Protein AF-A0A1I0G9C2-F1 (afdb_monomer_lite)

Foldseek 3Di:
DQWWKWKQFPVAIDPDIDHPVVRVVVCVVCVVVVTHMDIDTPVVSCVCVVVVDDDDDDDDD

pLDDT: mean 88.43, std 8.14, range [51.56, 95.81]

Radius of gyration: 11.48 Å; chains: 1; bounding box: 27×28×33 Å

Sequence (61 aa):
MKDRYMLYTQNGVLENVMSRDEAIEKVKQYQEHGIDVYIVSETEGQRIMENNDEFHRPKWE

Structure (mmCIF, N/CA/C/O backbone):
data_AF-A0A1I0G9C2-F1
#
_e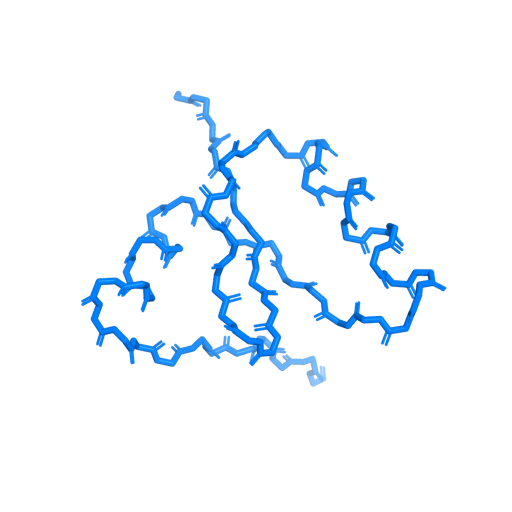ntry.id   AF-A0A1I0G9C2-F1
#
loop_
_atom_site.group_PDB
_atom_site.id
_atom_site.type_symbol
_atom_site.label_atom_id
_atom_site.label_alt_id
_atom_site.label_comp_id
_atom_site.label_asym_id
_atom_site.label_entity_id
_atom_site.label_seq_id
_atom_site.pdbx_PDB_ins_code
_atom_site.Cartn_x
_atom_site.Cartn_y
_atom_site.Cartn_z
_atom_site.occupancy
_atom_site.B_iso_or_equiv
_atom_site.auth_seq_id
_atom_site.auth_comp_id
_atom_site.auth_asym_id
_atom_site.auth_atom_id
_atom_site.pdbx_PDB_model_num
ATOM 1 N N . MET A 1 1 ? -7.506 -2.215 18.117 1.00 51.56 1 MET A N 1
ATOM 2 C CA . MET A 1 1 ? -6.625 -1.257 17.414 1.00 51.56 1 MET A CA 1
ATOM 3 C C . MET A 1 1 ? -7.240 -0.995 16.051 1.00 51.56 1 MET A C 1
ATOM 5 O O . MET A 1 1 ? -7.882 -1.896 15.533 1.00 51.56 1 MET A O 1
ATOM 9 N N . LYS A 1 2 ? -7.162 0.232 15.530 1.00 70.31 2 LYS A N 1
ATOM 10 C CA . LYS A 1 2 ? -7.689 0.553 14.198 1.00 70.31 2 LYS A CA 1
ATOM 11 C C . LYS A 1 2 ? -6.592 0.202 13.197 1.00 70.31 2 LYS A C 1
ATOM 13 O O . LYS A 1 2 ? -5.558 0.862 13.214 1.00 70.31 2 LYS A O 1
ATOM 18 N N . ASP A 1 3 ? -6.785 -0.855 12.415 1.00 85.19 3 ASP A N 1
ATOM 19 C CA . ASP A 1 3 ? -5.794 -1.283 11.427 1.00 85.19 3 ASP A CA 1
ATOM 20 C C . ASP A 1 3 ? -5.610 -0.192 10.365 1.00 85.19 3 ASP A C 1
ATOM 22 O O . ASP A 1 3 ? -6.582 0.401 9.880 1.00 85.19 3 ASP A O 1
ATOM 26 N N . ARG A 1 4 ? -4.347 0.108 10.060 1.00 92.38 4 ARG A N 1
ATOM 27 C CA . ARG A 1 4 ? -3.921 1.154 9.129 1.00 92.38 4 ARG A CA 1
ATOM 28 C C . ARG A 1 4 ? -3.165 0.523 7.968 1.00 92.38 4 ARG A C 1
ATOM 30 O O . ARG A 1 4 ? -2.399 -0.425 8.161 1.00 92.38 4 ARG A O 1
ATOM 37 N N . TYR A 1 5 ? -3.383 1.060 6.775 1.00 95.25 5 TYR A N 1
ATOM 38 C CA . TYR A 1 5 ? -2.909 0.475 5.528 1.00 95.25 5 TYR A CA 1
ATOM 39 C C . TYR A 1 5 ? -2.157 1.495 4.686 1.00 95.25 5 TYR A C 1
ATOM 41 O O . TYR A 1 5 ? -2.382 2.698 4.793 1.00 95.25 5 TYR A O 1
ATOM 49 N N . MET A 1 6 ? -1.283 0.990 3.827 1.00 94.94 6 MET A N 1
ATOM 50 C CA . MET A 1 6 ? -0.554 1.743 2.813 1.00 94.94 6 MET A CA 1
ATOM 51 C C . MET A 1 6 ? -0.695 1.020 1.473 1.00 94.94 6 MET A C 1
ATOM 53 O O . MET A 1 6 ? -1.210 -0.101 1.401 1.00 94.94 6 MET A O 1
ATOM 57 N N . LEU A 1 7 ? -0.243 1.665 0.401 1.00 93.88 7 LEU A N 1
ATOM 58 C CA . LEU A 1 7 ? -0.283 1.103 -0.945 1.00 93.88 7 LEU A CA 1
ATOM 59 C C . LEU A 1 7 ? 1.133 0.863 -1.452 1.00 93.88 7 LEU A C 1
ATOM 61 O O . LEU A 1 7 ? 1.974 1.752 -1.367 1.00 93.88 7 LEU A O 1
ATOM 65 N N . TYR A 1 8 ? 1.377 -0.315 -2.008 1.00 92.56 8 TYR A N 1
ATOM 66 C CA . TYR A 1 8 ? 2.613 -0.664 -2.691 1.00 92.56 8 TYR A CA 1
ATOM 67 C C . TYR A 1 8 ? 2.389 -0.684 -4.202 1.00 92.56 8 TYR A C 1
ATOM 69 O O . TYR A 1 8 ? 1.454 -1.315 -4.700 1.00 92.56 8 TYR A O 1
ATOM 77 N N . THR A 1 9 ? 3.267 -0.003 -4.927 1.00 90.75 9 THR A N 1
ATOM 78 C CA . THR A 1 9 ? 3.289 0.076 -6.390 1.00 90.75 9 THR A CA 1
ATOM 79 C C . THR A 1 9 ? 4.607 -0.491 -6.912 1.00 90.75 9 THR A C 1
ATOM 81 O O . THR A 1 9 ? 5.529 -0.746 -6.140 1.00 90.75 9 THR A O 1
ATOM 84 N N . GLN A 1 10 ? 4.756 -0.616 -8.233 1.00 86.19 10 GLN A N 1
ATOM 85 C CA . GLN A 1 10 ? 6.046 -0.987 -8.836 1.00 86.19 10 GLN A CA 1
ATOM 86 C C . GLN A 1 10 ? 7.194 -0.022 -8.476 1.00 86.19 10 GLN A C 1
ATOM 88 O O . GLN A 1 10 ? 8.354 -0.413 -8.543 1.00 86.19 10 GLN A O 1
ATOM 93 N N . ASN A 1 11 ? 6.874 1.208 -8.058 1.00 86.31 11 ASN A N 1
ATOM 94 C CA . ASN A 1 11 ? 7.845 2.226 -7.655 1.00 86.31 11 ASN A CA 1
ATOM 95 C C . ASN A 1 11 ? 8.068 2.278 -6.131 1.00 86.31 11 ASN A C 1
ATOM 97 O O . ASN A 1 11 ? 8.718 3.200 -5.647 1.00 86.31 11 ASN A O 1
ATOM 101 N N . GLY A 1 12 ? 7.515 1.325 -5.374 1.00 87.62 12 GLY A N 1
ATOM 102 C CA . GLY A 1 12 ? 7.615 1.270 -3.917 1.00 87.62 12 GLY A CA 1
ATOM 103 C C . GLY A 1 12 ? 6.324 1.642 -3.188 1.00 87.62 12 GLY A C 1
ATOM 104 O O . GLY A 1 12 ? 5.238 1.717 -3.778 1.00 87.62 12 GLY A O 1
ATOM 105 N N . VAL A 1 13 ? 6.451 1.829 -1.872 1.00 90.25 13 VAL A N 1
ATOM 106 C CA . VAL A 1 13 ? 5.342 2.154 -0.966 1.00 90.25 13 VAL A CA 1
ATOM 107 C C . VAL A 1 13 ? 4.993 3.638 -1.070 1.00 90.25 13 VAL A C 1
ATOM 109 O O . VAL A 1 13 ? 5.866 4.499 -1.053 1.00 90.25 13 VAL A O 1
ATOM 112 N N . LEU A 1 14 ? 3.702 3.945 -1.142 1.00 89.56 14 LEU A N 1
ATOM 113 C CA . LEU A 1 14 ? 3.195 5.305 -1.010 1.00 89.56 14 LEU A CA 1
ATOM 114 C C . LEU A 1 14 ? 3.115 5.679 0.473 1.00 89.56 14 LEU A C 1
ATOM 116 O O . LEU A 1 14 ? 2.443 4.994 1.241 1.00 89.56 14 LEU A O 1
ATOM 120 N N . GLU A 1 15 ? 3.714 6.807 0.854 1.00 80.31 15 GLU A N 1
ATOM 121 C CA . GLU A 1 15 ? 3.820 7.283 2.249 1.00 80.31 15 GLU A CA 1
ATOM 122 C C . GLU A 1 15 ? 2.471 7.600 2.930 1.00 80.31 15 GLU A C 1
ATOM 124 O O . GLU A 1 15 ? 2.409 7.862 4.130 1.00 80.31 15 GLU A O 1
ATOM 129 N N . ASN A 1 16 ? 1.362 7.553 2.189 1.00 87.81 16 ASN A N 1
ATOM 130 C CA . ASN A 1 16 ? 0.039 7.824 2.732 1.00 87.81 16 ASN A CA 1
ATOM 131 C C . ASN A 1 16 ? -0.533 6.610 3.474 1.00 87.81 16 ASN A C 1
ATOM 133 O O . ASN A 1 16 ? -0.882 5.597 2.866 1.00 87.81 16 ASN A O 1
ATOM 137 N N . VAL A 1 17 ? -0.714 6.779 4.783 1.00 92.25 17 VAL A N 1
ATOM 138 C CA . VAL A 1 17 ? -1.445 5.852 5.649 1.00 92.25 17 VAL A CA 1
ATOM 139 C C . VAL A 1 17 ? -2.945 6.136 5.561 1.00 92.25 17 VAL A C 1
ATOM 141 O O . VAL A 1 17 ? -3.373 7.281 5.694 1.00 92.25 17 VAL A O 1
ATOM 144 N N . MET A 1 18 ? -3.751 5.098 5.356 1.00 94.31 18 MET A N 1
ATOM 145 C CA . MET A 1 18 ? -5.196 5.212 5.158 1.00 94.31 18 MET A CA 1
ATOM 146 C C . MET A 1 18 ? -5.973 4.072 5.825 1.00 94.31 18 MET A C 1
ATOM 148 O O . MET A 1 18 ? -5.407 3.078 6.291 1.00 94.31 18 MET A O 1
ATOM 152 N N . SER A 1 19 ? -7.290 4.233 5.904 1.00 95.00 19 SER A N 1
ATOM 153 C CA . SER A 1 19 ? -8.204 3.178 6.332 1.00 95.00 19 SER A CA 1
ATOM 154 C C . SER A 1 19 ? -8.345 2.083 5.271 1.00 95.00 19 SER A C 1
ATOM 156 O O . SER A 1 19 ? -7.953 2.242 4.114 1.00 95.00 19 SER A O 1
ATOM 158 N N . ARG A 1 20 ? -8.936 0.950 5.664 1.00 92.56 20 ARG A N 1
ATOM 159 C CA . ARG A 1 20 ? -9.190 -0.170 4.750 1.00 92.56 20 ARG A CA 1
ATOM 160 C C . ARG A 1 20 ? -10.046 0.244 3.553 1.00 92.56 20 ARG A C 1
ATOM 162 O O . ARG A 1 20 ? -9.730 -0.130 2.428 1.00 92.56 20 ARG A O 1
ATOM 169 N N . ASP A 1 21 ? -11.112 0.997 3.806 1.00 94.75 21 ASP A N 1
ATOM 170 C CA . ASP A 1 21 ? -12.077 1.375 2.773 1.00 94.75 21 ASP A CA 1
ATOM 171 C C . ASP A 1 21 ? -11.440 2.331 1.756 1.00 94.75 21 ASP A C 1
ATOM 173 O O . ASP A 1 21 ? -11.553 2.109 0.552 1.00 94.75 21 ASP A O 1
ATOM 177 N N . GLU A 1 22 ? -10.660 3.306 2.234 1.00 94.69 22 GLU A N 1
ATOM 178 C CA . GLU A 1 22 ? -9.875 4.210 1.382 1.00 94.69 22 GLU A CA 1
ATOM 179 C C . GLU A 1 22 ? -8.833 3.454 0.545 1.00 94.69 22 GLU A C 1
ATOM 181 O O . GLU A 1 22 ? -8.652 3.748 -0.637 1.00 94.69 22 GLU A O 1
ATOM 186 N N . ALA A 1 23 ? -8.159 2.455 1.129 1.00 94.38 23 ALA A N 1
ATOM 187 C CA . ALA A 1 23 ? -7.185 1.639 0.407 1.00 94.38 23 ALA A CA 1
ATOM 188 C C . ALA A 1 23 ? -7.846 0.833 -0.720 1.00 94.38 23 ALA A C 1
ATOM 190 O O . ALA A 1 23 ? -7.329 0.795 -1.836 1.00 94.38 23 ALA A O 1
ATOM 191 N N . ILE A 1 24 ? -9.006 0.224 -0.449 1.00 94.75 24 ILE A N 1
ATOM 192 C CA . ILE A 1 24 ? -9.780 -0.522 -1.450 1.00 94.75 24 ILE A CA 1
ATOM 193 C C . ILE A 1 24 ? -10.233 0.404 -2.580 1.00 94.75 24 ILE A C 1
ATOM 195 O O . ILE A 1 24 ? -10.123 0.037 -3.750 1.00 94.75 24 ILE A O 1
ATOM 199 N N . GLU A 1 25 ? -10.744 1.589 -2.249 1.00 95.81 25 GLU A N 1
ATOM 200 C CA . GLU A 1 25 ? -11.188 2.561 -3.247 1.00 95.81 25 GLU A CA 1
ATOM 201 C C . GLU A 1 25 ? -10.030 3.011 -4.142 1.00 95.81 25 GLU A C 1
ATOM 203 O O . GLU A 1 25 ? -10.146 2.959 -5.367 1.00 95.81 25 GLU A O 1
ATOM 208 N N . LYS A 1 26 ? -8.879 3.354 -3.554 1.00 94.44 26 LYS A N 1
ATOM 209 C CA . LYS A 1 26 ? -7.697 3.733 -4.332 1.00 94.44 26 LYS A CA 1
ATOM 210 C C . LYS A 1 26 ? -7.203 2.612 -5.235 1.00 94.44 26 LYS A C 1
ATOM 212 O O . LYS A 1 26 ? -6.890 2.882 -6.388 1.00 94.44 26 LYS A O 1
ATOM 217 N N . VAL A 1 27 ? -7.141 1.367 -4.758 1.00 94.06 27 VAL A N 1
ATOM 218 C CA . VAL A 1 27 ? -6.721 0.238 -5.609 1.00 94.06 27 VAL A CA 1
ATOM 219 C C . VAL A 1 27 ? -7.623 0.104 -6.831 1.00 94.06 27 VAL A C 1
ATOM 221 O O . VAL A 1 27 ? -7.109 -0.059 -7.933 1.00 94.06 27 VAL A O 1
ATOM 224 N N . LYS A 1 28 ? -8.944 0.247 -6.669 1.00 94.56 28 LYS A N 1
ATOM 225 C CA . LYS A 1 28 ? -9.878 0.236 -7.807 1.00 94.56 28 LYS A CA 1
ATOM 226 C C . LYS A 1 28 ? -9.585 1.368 -8.789 1.00 94.56 28 LYS A C 1
ATOM 228 O O . LYS A 1 28 ? -9.498 1.112 -9.984 1.00 94.56 28 LYS A O 1
ATOM 233 N N . GLN A 1 29 ? -9.357 2.584 -8.291 1.00 94.50 29 GLN A N 1
ATOM 234 C CA . GLN A 1 29 ? -8.993 3.728 -9.133 1.00 94.50 29 GLN A CA 1
ATOM 235 C C . GLN A 1 29 ? -7.691 3.472 -9.905 1.00 94.50 29 GLN A C 1
ATOM 237 O O . GLN A 1 29 ? -7.631 3.726 -11.103 1.00 94.50 29 GLN A O 1
ATOM 242 N N . TYR A 1 30 ? -6.649 2.936 -9.265 1.00 93.00 30 TYR A N 1
ATOM 243 C CA . TYR A 1 30 ? -5.402 2.589 -9.957 1.00 93.00 30 TYR A CA 1
ATOM 244 C C . TYR A 1 30 ? -5.604 1.482 -10.998 1.00 93.00 30 TYR A C 1
ATOM 246 O O . TYR A 1 30 ? -5.078 1.582 -12.108 1.00 93.00 30 TYR A O 1
ATOM 254 N N . GLN A 1 31 ? -6.417 0.474 -10.678 1.00 91.88 31 GLN A N 1
ATOM 255 C CA . GLN A 1 31 ? -6.745 -0.615 -11.592 1.00 91.88 31 GLN A CA 1
ATOM 256 C C . GLN A 1 31 ? -7.496 -0.118 -12.837 1.00 91.88 31 GLN A C 1
ATOM 258 O O . GLN A 1 31 ? -7.205 -0.578 -13.939 1.00 91.88 31 GLN A O 1
ATOM 263 N N . GLU A 1 32 ? -8.405 0.853 -12.700 1.00 94.62 32 GLU A N 1
ATOM 264 C CA . GLU A 1 32 ? -9.075 1.511 -13.837 1.00 94.62 32 GLU A CA 1
ATOM 265 C C . GLU A 1 32 ? -8.081 2.194 -14.793 1.00 94.62 32 GLU A C 1
ATOM 267 O O . GLU A 1 32 ? -8.342 2.292 -15.990 1.00 94.62 32 GLU A O 1
ATOM 272 N N . HIS A 1 33 ? -6.915 2.605 -14.285 1.00 92.81 33 HIS A N 1
ATOM 273 C CA . HIS A 1 33 ? -5.821 3.189 -15.065 1.00 92.81 33 HIS A CA 1
ATOM 274 C C . HIS A 1 33 ? -4.773 2.152 -15.515 1.0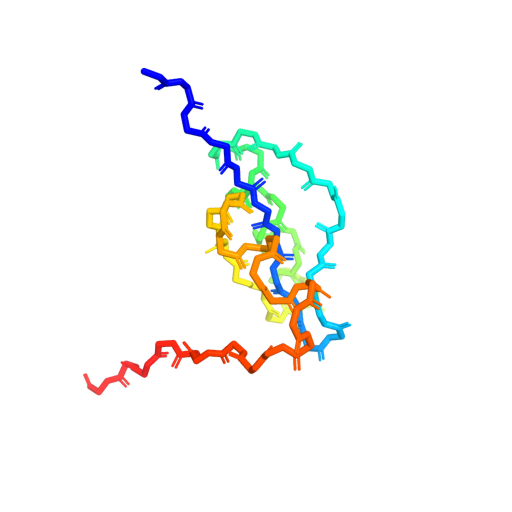0 92.81 33 HIS A C 1
ATOM 276 O O . HIS A 1 33 ? -3.736 2.528 -16.060 1.00 92.81 33 HIS A O 1
ATOM 282 N N . GLY A 1 34 ? -5.019 0.854 -15.296 1.00 92.00 34 GLY A N 1
ATOM 283 C CA . GLY A 1 34 ? -4.102 -0.229 -15.664 1.00 92.00 34 GLY A CA 1
ATOM 284 C C . GLY A 1 34 ? -2.850 -0.322 -14.786 1.00 92.00 34 GLY A C 1
ATOM 285 O O . GLY A 1 34 ? -1.841 -0.873 -15.221 1.00 92.00 34 GLY A O 1
ATOM 286 N N . ILE A 1 35 ? -2.890 0.238 -13.574 1.00 90.75 35 ILE A N 1
ATOM 287 C CA . ILE A 1 35 ? -1.769 0.234 -12.631 1.00 90.75 35 ILE A CA 1
ATOM 288 C C . ILE A 1 35 ? -2.032 -0.814 -11.548 1.00 90.75 35 ILE A C 1
ATOM 290 O O . ILE A 1 35 ? -2.989 -0.704 -10.782 1.00 90.75 35 ILE A O 1
ATOM 294 N N . ASP A 1 36 ? -1.140 -1.798 -11.447 1.00 90.12 36 ASP A N 1
ATOM 295 C CA . ASP A 1 36 ? -1.185 -2.800 -10.381 1.00 90.12 36 ASP A CA 1
ATOM 296 C C . ASP A 1 36 ? -0.702 -2.210 -9.052 1.00 90.12 36 ASP A C 1
ATOM 298 O O . ASP A 1 36 ? 0.432 -1.730 -8.934 1.00 90.12 36 ASP A O 1
ATOM 302 N N . VAL A 1 37 ? -1.557 -2.291 -8.033 1.00 92.38 37 VAL A N 1
ATOM 303 C CA . VAL A 1 37 ? -1.292 -1.775 -6.686 1.00 92.38 37 VAL A CA 1
ATOM 304 C C . VAL A 1 37 ? -1.719 -2.799 -5.641 1.00 92.38 37 VAL A C 1
ATOM 306 O O . VAL A 1 37 ? -2.755 -3.447 -5.774 1.00 92.38 37 VAL A O 1
ATOM 309 N N . TYR A 1 38 ? -0.927 -2.924 -4.578 1.00 92.44 38 TYR A N 1
ATOM 310 C CA . TYR A 1 38 ? -1.161 -3.853 -3.476 1.00 92.44 38 TYR A CA 1
ATOM 311 C C . TYR A 1 38 ? -1.441 -3.088 -2.189 1.00 92.44 38 TYR A C 1
ATOM 313 O O . TYR A 1 38 ? -0.788 -2.089 -1.897 1.00 92.44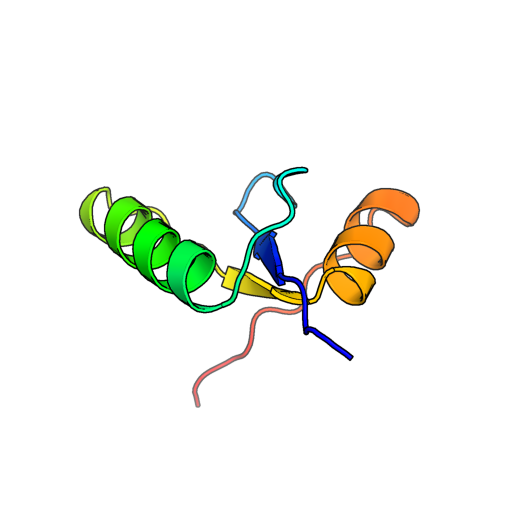 38 TYR A O 1
ATOM 321 N N . ILE A 1 39 ? -2.392 -3.576 -1.398 1.00 94.00 39 ILE A N 1
ATOM 322 C CA . ILE A 1 39 ? -2.637 -3.057 -0.051 1.00 94.00 39 ILE A CA 1
ATOM 323 C C . ILE A 1 39 ? -1.700 -3.784 0.908 1.00 94.00 39 ILE A C 1
ATOM 325 O O . ILE A 1 39 ? -1.697 -5.014 0.955 1.00 94.00 39 ILE A O 1
ATOM 329 N N . VAL A 1 40 ? -0.942 -3.027 1.69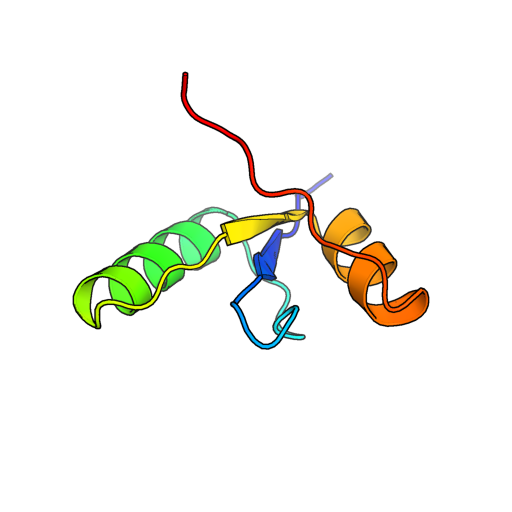4 1.00 93.31 40 VAL A N 1
ATOM 330 C CA . VAL A 1 40 ? -0.064 -3.549 2.749 1.00 93.31 40 VAL A CA 1
ATOM 331 C C . VAL A 1 40 ? -0.442 -2.931 4.092 1.00 93.31 40 VAL A C 1
ATOM 333 O O . VAL A 1 40 ? -1.042 -1.855 4.143 1.00 93.31 40 VAL A O 1
ATOM 336 N N . SER A 1 41 ? -0.131 -3.610 5.197 1.00 93.56 41 SER A N 1
ATOM 337 C CA . SER A 1 41 ? -0.255 -2.996 6.523 1.00 93.56 41 SER A CA 1
ATOM 338 C C . SER A 1 41 ? 0.770 -1.871 6.672 1.00 93.56 41 SER A C 1
ATOM 340 O O . SER A 1 41 ? 1.809 -1.878 6.016 1.00 93.56 41 SER A O 1
ATOM 342 N N . GLU A 1 42 ? 0.506 -0.911 7.555 1.00 93.25 42 GLU A N 1
ATOM 343 C CA . GLU A 1 42 ? 1.473 0.149 7.870 1.00 93.25 42 GLU A CA 1
ATOM 344 C C . GLU A 1 42 ? 2.832 -0.414 8.313 1.00 93.25 42 GLU A C 1
ATOM 346 O O . GLU A 1 42 ? 3.866 0.051 7.848 1.00 93.25 42 GLU A O 1
ATOM 351 N N . THR A 1 43 ? 2.835 -1.449 9.159 1.00 91.94 43 THR A N 1
ATOM 352 C CA . THR A 1 43 ? 4.069 -2.102 9.625 1.00 91.94 43 THR A CA 1
ATOM 353 C C . THR A 1 43 ? 4.870 -2.703 8.472 1.00 91.94 43 THR A C 1
ATOM 355 O O . THR A 1 43 ? 6.088 -2.564 8.431 1.00 91.94 43 THR A O 1
ATOM 358 N N . GLU A 1 44 ? 4.196 -3.347 7.517 1.00 90.88 44 GLU A N 1
ATOM 359 C CA . GLU A 1 44 ? 4.862 -3.913 6.343 1.00 90.88 44 GLU A CA 1
ATOM 360 C C . GLU A 1 44 ? 5.356 -2.814 5.396 1.00 90.88 44 GLU A C 1
ATOM 362 O O . GLU A 1 44 ? 6.476 -2.884 4.896 1.00 90.88 44 GLU A O 1
ATOM 367 N N . GLY A 1 45 ? 4.558 -1.759 5.199 1.00 91.81 45 GLY A N 1
ATOM 368 C CA . GLY A 1 45 ? 4.963 -0.589 4.426 1.00 91.81 45 GLY A CA 1
ATOM 369 C C . GLY A 1 45 ? 6.224 0.065 4.994 1.00 91.81 45 GLY A C 1
ATOM 370 O O . GLY A 1 45 ? 7.163 0.335 4.249 1.00 91.81 45 GLY A O 1
ATOM 371 N N . GLN A 1 46 ? 6.282 0.253 6.315 1.00 91.31 46 GLN A N 1
ATOM 372 C CA . GLN A 1 46 ? 7.464 0.770 7.011 1.00 91.31 46 GLN A CA 1
ATOM 373 C C . GLN A 1 46 ? 8.674 -0.152 6.848 1.00 91.31 46 GLN A C 1
ATOM 375 O O . GLN A 1 46 ? 9.734 0.332 6.465 1.00 91.31 46 GLN A O 1
ATOM 380 N N . ARG A 1 47 ? 8.514 -1.473 7.028 1.00 91.62 47 ARG A N 1
ATOM 381 C CA . ARG A 1 47 ? 9.597 -2.452 6.813 1.00 91.62 47 ARG A CA 1
ATOM 382 C C . ARG A 1 47 ? 10.214 -2.323 5.419 1.00 91.62 47 ARG A C 1
ATOM 384 O O . ARG A 1 47 ? 11.436 -2.314 5.293 1.00 91.62 47 ARG A O 1
ATOM 391 N N . ILE A 1 48 ? 9.374 -2.226 4.388 1.00 90.06 48 ILE A N 1
ATOM 392 C CA . ILE A 1 48 ? 9.811 -2.094 2.991 1.00 90.06 48 ILE A CA 1
ATOM 393 C C . ILE A 1 48 ? 10.580 -0.781 2.787 1.00 90.06 4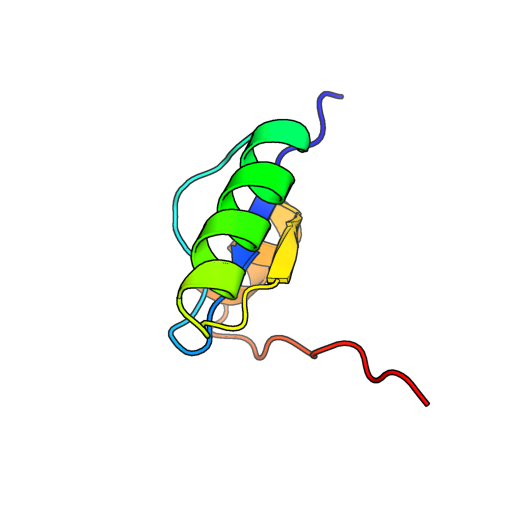8 ILE A C 1
ATOM 395 O O . ILE A 1 48 ? 11.650 -0.795 2.183 1.00 90.06 48 ILE A O 1
ATOM 399 N N . MET A 1 49 ? 10.066 0.340 3.308 1.00 88.19 49 MET A N 1
ATOM 400 C CA . MET A 1 49 ? 10.700 1.659 3.167 1.00 88.19 49 MET A CA 1
ATOM 401 C C . MET A 1 49 ? 12.029 1.769 3.928 1.00 88.19 49 MET A C 1
ATOM 403 O O . MET A 1 49 ? 13.000 2.284 3.381 1.00 88.19 49 MET A O 1
ATOM 407 N N . GLU A 1 50 ? 12.088 1.295 5.174 1.00 87.94 50 GLU A N 1
ATOM 408 C CA . GLU A 1 50 ? 13.258 1.446 6.052 1.00 87.94 50 GLU A CA 1
ATOM 409 C C . GLU A 1 50 ? 14.427 0.550 5.634 1.00 87.94 50 GLU A C 1
ATOM 411 O O . GLU A 1 50 ? 15.580 0.979 5.669 1.00 87.94 50 GLU A O 1
ATOM 416 N N . ASN A 1 51 ? 14.136 -0.682 5.210 1.00 82.06 51 ASN A N 1
ATOM 417 C CA . ASN A 1 51 ? 15.168 -1.659 4.860 1.00 82.06 51 ASN A CA 1
ATOM 418 C C . ASN A 1 51 ? 15.475 -1.707 3.358 1.00 82.06 51 ASN A C 1
ATOM 420 O O . ASN A 1 51 ? 16.352 -2.467 2.951 1.00 82.06 51 ASN A O 1
ATOM 424 N N . ASN A 1 52 ? 14.762 -0.920 2.539 1.00 77.75 52 ASN A N 1
ATOM 425 C CA . ASN A 1 52 ? 14.762 -1.045 1.078 1.00 77.75 52 ASN A CA 1
ATOM 426 C C . ASN A 1 52 ? 14.521 -2.506 0.637 1.00 77.75 52 ASN A C 1
ATOM 428 O O . ASN A 1 52 ? 15.187 -3.031 -0.256 1.00 77.75 52 ASN A O 1
ATOM 432 N N . ASP A 1 53 ? 13.616 -3.173 1.355 1.00 79.69 53 ASP A N 1
ATOM 433 C CA . ASP A 1 53 ? 13.364 -4.609 1.263 1.00 79.69 53 ASP A CA 1
ATOM 434 C C . ASP A 1 53 ? 12.420 -4.928 0.095 1.00 79.69 53 ASP A C 1
ATOM 436 O O . ASP A 1 53 ? 11.549 -4.128 -0.257 1.00 79.69 53 ASP A O 1
ATOM 440 N N . GLU A 1 54 ? 12.531 -6.122 -0.490 1.00 81.38 54 GLU A N 1
ATOM 441 C CA . GLU A 1 54 ? 11.621 -6.522 -1.567 1.00 81.38 54 GLU A CA 1
ATOM 442 C C . GLU A 1 54 ? 10.210 -6.837 -1.042 1.00 81.38 54 GLU A C 1
ATOM 444 O O . GLU A 1 54 ? 10.008 -7.498 -0.016 1.00 81.38 54 GLU A O 1
ATOM 449 N N . PHE A 1 55 ? 9.201 -6.390 -1.796 1.00 85.38 55 PHE A N 1
ATOM 450 C CA . PHE A 1 55 ? 7.820 -6.802 -1.581 1.00 85.38 55 PHE A CA 1
ATOM 451 C C . PHE A 1 55 ? 7.554 -8.127 -2.297 1.00 85.38 55 PHE A C 1
ATOM 453 O O . PHE A 1 55 ? 7.502 -8.206 -3.530 1.00 85.38 55 PHE A O 1
ATOM 460 N N . HIS A 1 56 ? 7.336 -9.181 -1.516 1.00 82.19 56 HIS A N 1
ATOM 461 C CA . HIS A 1 56 ? 6.985 -10.490 -2.051 1.00 82.19 56 HIS A CA 1
ATOM 462 C C . HIS A 1 56 ? 5.519 -10.509 -2.487 1.00 82.19 56 HIS A C 1
ATOM 464 O O . HIS A 1 56 ? 4.610 -10.743 -1.690 1.00 82.19 56 HIS A O 1
ATOM 470 N N . ARG A 1 57 ? 5.293 -10.271 -3.782 1.00 80.94 57 ARG A N 1
ATOM 471 C CA . ARG A 1 57 ? 3.952 -10.312 -4.370 1.00 80.94 57 ARG A CA 1
ATOM 472 C C . ARG A 1 57 ? 3.318 -11.696 -4.169 1.00 80.94 57 ARG A C 1
ATOM 474 O O . ARG A 1 57 ? 3.960 -12.697 -4.508 1.00 80.94 57 ARG A O 1
ATOM 481 N N . PRO A 1 58 ? 2.072 -11.773 -3.667 1.00 79.06 58 PRO A N 1
ATOM 482 C CA . PRO A 1 58 ? 1.367 -13.042 -3.563 1.00 79.06 58 PRO A CA 1
ATOM 483 C C . PRO A 1 58 ? 1.202 -13.648 -4.959 1.00 79.06 58 PRO A C 1
ATOM 485 O O . PRO A 1 58 ? 0.800 -12.964 -5.902 1.00 79.06 58 PRO A O 1
ATOM 488 N N . LYS A 1 59 ? 1.541 -14.931 -5.092 1.00 79.81 59 LYS A N 1
ATOM 489 C CA . LYS A 1 59 ? 1.296 -15.703 -6.310 1.00 79.81 59 LYS A CA 1
ATOM 490 C C . LYS A 1 59 ? -0.059 -16.384 -6.173 1.00 79.81 59 LYS A C 1
ATOM 492 O O . LYS A 1 59 ? -0.313 -17.037 -5.164 1.00 79.81 59 LYS A O 1
ATOM 497 N N . TRP A 1 60 ? -0.909 -16.210 -7.174 1.00 71.44 60 TRP A N 1
ATOM 498 C CA . TRP A 1 60 ? -2.124 -16.999 -7.325 1.00 71.44 60 TRP A CA 1
ATOM 499 C C . TRP A 1 60 ? -1.753 -18.189 -8.215 1.00 71.44 60 TRP A C 1
ATOM 501 O O . TRP A 1 60 ? -1.522 -17.996 -9.407 1.00 71.44 60 TRP A O 1
ATOM 511 N N . GLU A 1 61 ? -1.581 -19.367 -7.615 1.00 65.81 61 GLU A N 1
ATOM 512 C CA . GLU A 1 61 ? -1.506 -20.648 -8.339 1.00 65.81 61 GLU A CA 1
ATOM 513 C C . GLU A 1 61 ? -2.906 -21.245 -8.508 1.00 65.81 61 GLU A C 1
ATOM 515 O O . GLU A 1 61 ? -3.716 -21.118 -7.558 1.00 65.81 61 GLU A O 1
#

Organism: NCBI:txid426128

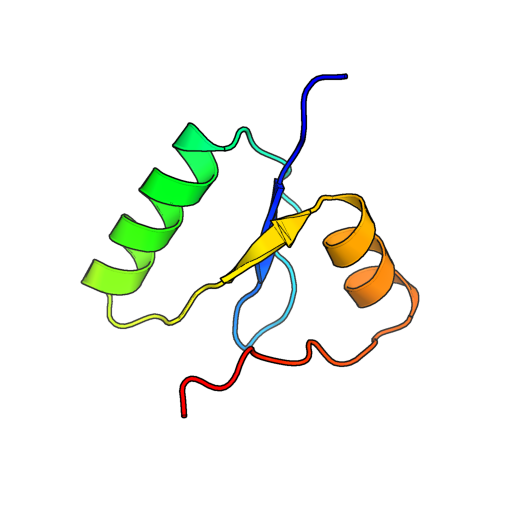Secondary structure (DSSP, 8-state):
----EEEEETTEEEEEEE-HHHHHHHHHHHHHTT---EEEEHHHHHHHHHHT----PPP--